Protein AF-A0AAW9EGA6-F1 (afdb_monomer)

pLDDT: mean 94.4, std 5.0, range [65.38, 98.62]

Mean predicted aligned error: 3.41 Å

InterPro domains:
  IPR001233 RNA-splicing ligase, RtcB [PF01139] (3-78)
  IPR001233 RNA-splicing ligase, RtcB [PTHR11118] (1-79)
  IPR036025 tRNA-splicing ligase RtcB-like superfamily [G3DSA:3.90.1860.10] (1-80)
  IPR036025 tRNA-splicing ligase RtcB-like superfamily [SSF103365] (1-79)

Organism: Klebsiella aerogenes (NCBI:txid548)

Foldseek 3Di:
DQVVVVVVVVVVVVVVVVVVCVVVVHDDDDPDDWDQAGWDWDADPNDTDIDGGDNHTDLPDQWDWDDDPVPDDIDIDGRDD

Solvent-accessible surface area (backbone atoms only — not comparable to full-atom values): 5240 Å² total; per-residue (Å²): 110,70,65,59,52,53,51,50,52,52,52,52,52,52,54,50,52,50,54,52,29,60,76,70,74,52,84,86,77,88,87,68,89,83,65,30,65,51,72,43,82,40,75,56,96,92,38,82,50,73,47,77,32,77,86,40,67,72,70,87,46,80,53,40,80,48,79,46,60,98,93,52,74,63,44,81,44,64,62,87,128

Sequence (81 aa):
AHDHALNYAKLNRHLIGHRMMEQIHTQGTVITDVNHNLVEPCELYNQQGWLHRKGATPAHHDIVVIPGSRGDHSYLVKPII

Radius of gyration: 15.27 Å; Cα contacts (8 Å, |Δi|>4): 82; chains: 1; bounding box: 32×29×43 Å

Structure (mmCIF, N/CA/C/O backbone):
data_AF-A0AAW9EGA6-F1
#
_entry.id   AF-A0AAW9EGA6-F1
#
loop_
_atom_site.group_PDB
_atom_site.id
_atom_site.type_symbol
_atom_site.label_atom_id
_atom_site.label_alt_id
_atom_site.label_comp_id
_atom_site.label_asym_id
_atom_site.label_entity_id
_atom_site.label_seq_id
_atom_site.pdbx_PDB_ins_code
_atom_site.Cartn_x
_atom_site.Cartn_y
_atom_site.Cartn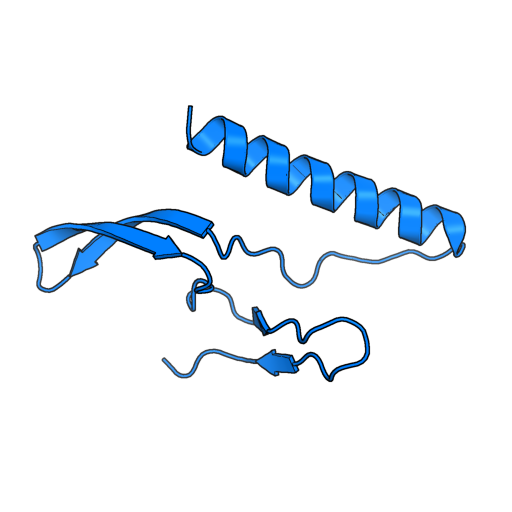_z
_atom_site.occupancy
_atom_site.B_iso_or_equiv
_atom_site.auth_seq_id
_atom_site.auth_comp_id
_atom_site.auth_asym_id
_atom_site.auth_atom_id
_atom_site.pdbx_PDB_model_num
ATOM 1 N N . ALA A 1 1 ? 17.352 -1.922 1.001 1.00 92.69 1 ALA A N 1
ATOM 2 C CA . ALA A 1 1 ? 16.845 -0.579 1.378 1.00 92.69 1 ALA A CA 1
ATOM 3 C C . ALA A 1 1 ? 15.380 -0.398 0.974 1.00 92.69 1 ALA A C 1
ATOM 5 O O . ALA A 1 1 ? 14.565 -0.168 1.857 1.00 92.69 1 ALA A O 1
ATOM 6 N N . HIS A 1 2 ? 15.036 -0.567 -0.311 1.00 96.94 2 HIS A N 1
ATOM 7 C CA . HIS A 1 2 ? 13.653 -0.519 -0.812 1.00 96.94 2 HIS A CA 1
ATOM 8 C C . HIS A 1 2 ? 12.685 -1.423 -0.025 1.00 96.94 2 HIS A C 1
ATOM 10 O O . HIS A 1 2 ? 11.719 -0.928 0.546 1.00 96.94 2 HIS A O 1
ATOM 16 N N . ASP A 1 3 ? 12.990 -2.716 0.108 1.00 96.81 3 ASP A N 1
ATOM 17 C CA . ASP A 1 3 ? 12.070 -3.663 0.762 1.00 96.81 3 ASP A CA 1
ATOM 18 C C . ASP A 1 3 ? 11.882 -3.376 2.254 1.00 96.81 3 ASP A C 1
ATOM 20 O O . ASP A 1 3 ? 10.790 -3.531 2.793 1.00 96.81 3 ASP A O 1
ATOM 24 N N . HIS A 1 4 ? 12.920 -2.868 2.925 1.00 98.25 4 HIS A N 1
ATOM 25 C CA . HIS A 1 4 ? 12.798 -2.395 4.304 1.00 98.25 4 HIS A CA 1
ATOM 26 C C . HIS A 1 4 ? 11.834 -1.206 4.408 1.00 98.25 4 HIS A C 1
ATOM 28 O O . HIS A 1 4 ? 11.038 -1.158 5.343 1.00 98.25 4 HIS A O 1
ATOM 34 N N . ALA A 1 5 ? 11.853 -0.281 3.443 1.00 98.31 5 ALA A N 1
ATOM 35 C CA . ALA A 1 5 ? 10.902 0.828 3.399 1.00 98.31 5 ALA A CA 1
ATOM 36 C C . ALA A 1 5 ? 9.467 0.341 3.129 1.00 98.31 5 ALA A C 1
ATOM 38 O O . ALA A 1 5 ? 8.531 0.829 3.764 1.00 98.31 5 ALA A O 1
ATOM 39 N N . LEU A 1 6 ? 9.284 -0.660 2.259 1.00 97.75 6 LEU A N 1
ATOM 40 C CA . LEU A 1 6 ? 7.975 -1.288 2.049 1.00 97.75 6 LEU A CA 1
ATOM 41 C C . LEU A 1 6 ? 7.461 -1.979 3.318 1.00 97.75 6 LEU A C 1
ATOM 43 O O . LEU A 1 6 ? 6.293 -1.816 3.670 1.00 97.75 6 LEU A O 1
ATOM 47 N N . ASN A 1 7 ? 8.321 -2.716 4.024 1.00 98.00 7 ASN A N 1
ATOM 48 C CA . ASN A 1 7 ? 7.965 -3.380 5.280 1.00 98.00 7 ASN A CA 1
ATOM 49 C C . ASN A 1 7 ? 7.606 -2.36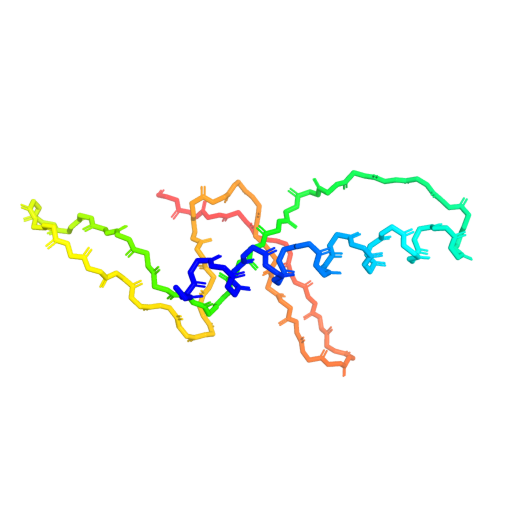6 6.367 1.00 98.00 7 ASN A C 1
ATOM 51 O O . ASN A 1 7 ? 6.594 -2.526 7.048 1.00 98.00 7 ASN A O 1
ATOM 55 N N . TYR A 1 8 ? 8.381 -1.287 6.482 1.00 98.44 8 TYR A N 1
ATOM 56 C CA . TYR A 1 8 ? 8.060 -0.181 7.376 1.00 98.44 8 TYR A CA 1
ATOM 57 C C . TYR A 1 8 ? 6.692 0.433 7.044 1.00 98.44 8 TYR A C 1
ATOM 59 O O . TYR A 1 8 ? 5.871 0.616 7.940 1.00 98.44 8 TYR A O 1
ATOM 67 N N . ALA A 1 9 ? 6.407 0.696 5.765 1.00 98.25 9 ALA A N 1
ATOM 68 C CA . ALA A 1 9 ? 5.131 1.267 5.339 1.00 98.25 9 ALA A CA 1
ATOM 69 C C . ALA A 1 9 ? 3.935 0.360 5.685 1.00 98.25 9 ALA A C 1
ATOM 71 O O . ALA A 1 9 ? 2.923 0.860 6.181 1.00 98.25 9 ALA A O 1
ATOM 72 N N . LYS A 1 10 ? 4.064 -0.959 5.482 1.00 97.38 10 LYS A N 1
ATOM 73 C CA . LYS A 1 10 ? 3.041 -1.951 5.863 1.00 97.38 10 LYS A CA 1
ATOM 74 C C . LYS A 1 10 ? 2.806 -1.968 7.375 1.00 97.38 10 LYS A C 1
ATOM 76 O O . LYS A 1 10 ? 1.668 -1.841 7.821 1.00 97.38 10 LYS A O 1
ATOM 81 N N . LEU A 1 11 ? 3.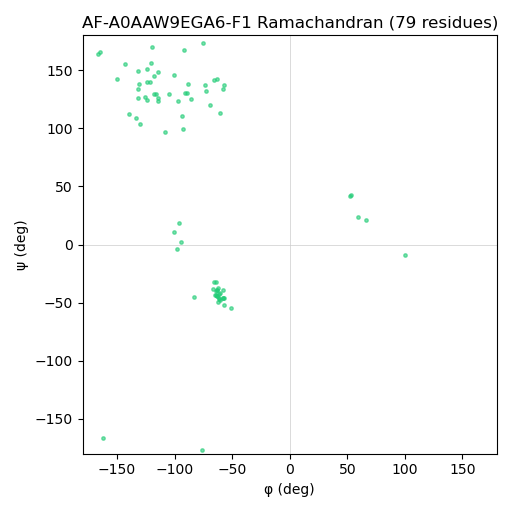877 -2.048 8.170 1.00 98.19 11 LEU A N 1
ATOM 82 C CA . LEU A 1 11 ? 3.789 -2.028 9.636 1.00 98.19 11 LEU A CA 1
ATOM 83 C C . LEU A 1 11 ? 3.159 -0.730 10.153 1.00 98.19 11 LEU A C 1
ATOM 85 O O . LEU A 1 11 ? 2.307 -0.766 11.039 1.00 98.19 11 LEU A O 1
ATOM 89 N N . ASN A 1 12 ? 3.527 0.410 9.567 1.00 98.62 12 ASN A N 1
ATOM 90 C CA . ASN A 1 12 ? 2.952 1.701 9.920 1.00 98.62 12 ASN A CA 1
ATOM 91 C C . ASN A 1 12 ? 1.436 1.737 9.660 1.00 98.62 12 ASN A C 1
ATOM 93 O O . ASN A 1 12 ? 0.674 2.129 10.542 1.00 98.62 12 ASN A O 1
ATOM 97 N N . ARG A 1 13 ? 0.975 1.274 8.487 1.00 98.00 13 ARG A N 1
ATOM 98 C CA . ARG A 1 13 ? -0.465 1.194 8.182 1.00 98.00 13 ARG A CA 1
ATOM 99 C C . ARG A 1 13 ? -1.201 0.231 9.111 1.00 98.00 13 ARG A C 1
ATOM 101 O O . ARG A 1 13 ? -2.295 0.561 9.564 1.00 98.00 13 ARG A O 1
ATOM 108 N N . HIS A 1 14 ? -0.593 -0.907 9.446 1.00 97.31 14 HIS A N 1
ATOM 109 C CA . HIS A 1 14 ? -1.173 -1.864 10.388 1.00 97.31 14 HIS A CA 1
ATOM 110 C C . HIS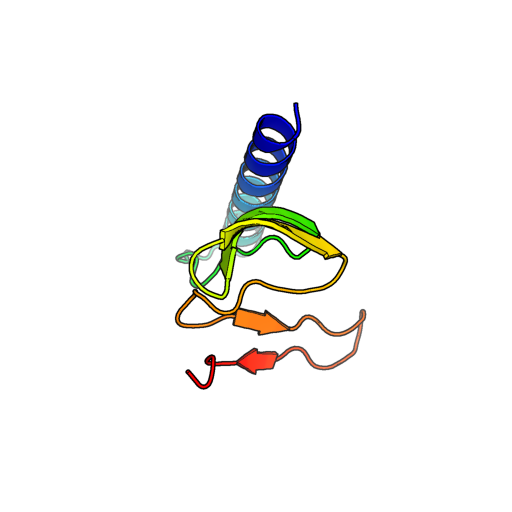 A 1 14 ? -1.371 -1.247 11.781 1.00 97.31 14 HIS A C 1
ATOM 112 O O . HIS A 1 14 ? -2.457 -1.340 12.350 1.00 97.31 14 HIS A O 1
ATOM 118 N N . LEU A 1 15 ? -0.359 -0.544 12.302 1.00 98.19 15 LEU A N 1
ATOM 119 C CA . LEU A 1 15 ? -0.446 0.138 13.595 1.00 98.19 15 LEU A CA 1
ATOM 120 C C . LEU A 1 15 ? -1.490 1.265 13.592 1.00 98.19 15 LEU A C 1
ATOM 122 O O . LEU A 1 15 ? -2.221 1.423 14.569 1.00 98.19 15 LEU A O 1
ATOM 126 N N . ILE A 1 16 ? -1.581 2.040 12.504 1.00 98.19 16 ILE A N 1
ATOM 127 C CA . ILE A 1 16 ? -2.622 3.066 12.343 1.00 98.19 16 ILE A CA 1
ATOM 128 C C . ILE A 1 16 ? -4.011 2.421 12.387 1.00 98.19 16 ILE A C 1
ATOM 130 O O . ILE A 1 16 ? -4.863 2.885 13.141 1.00 98.19 16 ILE A O 1
ATOM 134 N N . GLY A 1 17 ? -4.223 1.337 11.633 1.00 97.12 17 GLY A N 1
ATOM 135 C CA . GLY A 1 17 ? -5.489 0.603 11.625 1.00 97.12 17 GLY A CA 1
ATOM 136 C C . GLY A 1 17 ? -5.871 0.087 13.013 1.00 97.12 17 GLY A C 1
ATOM 137 O O . GLY A 1 17 ? -6.994 0.311 13.456 1.00 97.12 17 GLY A O 1
ATOM 138 N N . HIS A 1 18 ? -4.924 -0.521 13.733 1.00 97.19 18 HIS A N 1
ATOM 139 C CA . HIS A 1 18 ? -5.135 -0.981 15.108 1.00 97.19 18 HIS A CA 1
ATOM 140 C C . HIS A 1 18 ? -5.582 0.155 16.032 1.00 97.19 18 HIS A C 1
ATOM 142 O O . HIS A 1 18 ? -6.628 0.059 16.668 1.00 97.19 18 HIS A O 1
ATOM 148 N N . ARG A 1 19 ? -4.840 1.269 16.045 1.00 98.25 19 ARG A N 1
ATOM 149 C CA . ARG A 1 19 ? -5.157 2.432 16.890 1.00 98.25 19 ARG A CA 1
ATOM 150 C C . ARG A 1 19 ? -6.504 3.062 16.543 1.00 98.25 19 ARG A C 1
ATOM 152 O O . ARG A 1 19 ? -7.221 3.499 17.437 1.00 98.25 19 ARG A O 1
ATOM 159 N N . MET A 1 20 ? -6.860 3.113 15.258 1.00 98.06 20 MET A N 1
ATOM 160 C CA . MET A 1 20 ? -8.178 3.589 14.828 1.00 98.06 20 MET A CA 1
ATOM 161 C C . MET A 1 20 ? -9.294 2.688 15.360 1.00 98.06 20 MET A C 1
ATOM 163 O O . MET A 1 20 ? -10.288 3.205 15.861 1.00 98.06 20 MET A O 1
ATOM 167 N N . MET A 1 21 ? -9.122 1.364 15.289 1.00 98.06 21 MET A N 1
ATOM 168 C CA . MET A 1 21 ? -10.105 0.407 15.801 1.00 98.06 21 MET A CA 1
ATOM 169 C C . MET A 1 21 ? -10.257 0.489 17.324 1.00 98.06 21 MET A C 1
ATOM 171 O O . MET A 1 21 ? -11.386 0.527 17.812 1.00 98.06 21 MET A O 1
ATOM 175 N N . GLU A 1 22 ? -9.145 0.599 18.061 1.00 98.19 22 GLU A N 1
ATOM 176 C CA . GLU A 1 22 ? -9.154 0.826 19.513 1.00 98.19 22 GLU A CA 1
ATOM 177 C C . GLU A 1 22 ? -9.934 2.095 19.880 1.00 98.19 22 GLU A C 1
ATOM 179 O O . GLU A 1 22 ? -10.785 2.063 20.770 1.00 98.19 22 GLU A O 1
ATOM 184 N N . GLN A 1 23 ? -9.686 3.194 19.158 1.00 98.50 23 GLN A N 1
ATOM 185 C CA . GLN A 1 23 ? -10.308 4.494 19.412 1.00 98.50 23 GLN A CA 1
ATOM 186 C C . GLN A 1 23 ? -11.828 4.495 19.203 1.00 98.50 23 GLN A C 1
ATOM 188 O O . GLN A 1 23 ? -12.532 5.242 19.879 1.00 98.50 23 GLN A O 1
ATOM 193 N N . ILE A 1 24 ? -12.334 3.695 18.262 1.00 98.00 24 ILE A N 1
ATOM 194 C CA . ILE A 1 24 ? -13.776 3.583 17.979 1.00 98.00 24 ILE A CA 1
ATOM 195 C C . ILE A 1 24 ? -14.409 2.337 18.614 1.00 98.00 24 ILE A C 1
ATOM 197 O O . ILE A 1 24 ? -15.552 2.011 18.304 1.00 98.00 24 ILE A O 1
ATOM 201 N N . HIS A 1 25 ? -13.672 1.649 19.492 1.00 98.19 25 HIS A N 1
ATOM 202 C CA . HIS A 1 25 ? -14.109 0.453 20.216 1.00 98.19 25 HIS A CA 1
ATOM 203 C C . HIS A 1 25 ? -14.666 -0.650 19.309 1.00 98.19 25 HIS A C 1
ATOM 205 O O . HIS A 1 25 ? -15.670 -1.289 19.627 1.00 98.19 25 HIS A O 1
ATOM 211 N N . THR A 1 26 ? -14.008 -0.877 18.174 1.00 98.00 26 THR A N 1
ATOM 212 C CA . THR A 1 26 ? -14.399 -1.920 17.223 1.00 98.00 26 THR A CA 1
ATOM 213 C C . THR A 1 26 ? -13.296 -2.950 17.029 1.00 98.00 26 THR A C 1
ATOM 215 O O . THR A 1 26 ? -12.151 -2.769 17.444 1.00 98.00 26 THR A O 1
ATOM 218 N N . GLN A 1 27 ? -13.652 -4.034 16.353 1.00 95.88 27 GLN A N 1
ATOM 219 C CA . GLN A 1 27 ? -12.719 -5.011 15.817 1.00 95.88 27 GLN A CA 1
ATOM 220 C C . GLN A 1 27 ? -12.895 -5.093 14.304 1.00 95.88 27 GLN A C 1
ATOM 222 O O . GLN A 1 27 ? -13.954 -4.776 13.760 1.00 95.88 27 GLN A O 1
ATOM 227 N N . GLY A 1 28 ? -11.851 -5.531 13.615 1.00 94.00 28 GLY A N 1
ATOM 228 C CA . GLY A 1 28 ? -11.871 -5.652 12.170 1.00 94.00 28 GLY A CA 1
ATOM 229 C C . GLY A 1 28 ? -10.697 -6.461 11.655 1.00 94.00 28 GLY A C 1
ATOM 230 O O . GLY A 1 28 ? -9.709 -6.700 12.350 1.00 94.00 28 GLY A O 1
ATOM 231 N N . THR A 1 29 ? -10.825 -6.882 10.407 1.00 93.00 29 THR A N 1
ATOM 232 C CA . THR A 1 29 ? -9.797 -7.614 9.674 1.00 93.00 29 THR A CA 1
ATOM 233 C C . THR A 1 29 ? -9.375 -6.799 8.462 1.00 93.00 29 THR A C 1
ATOM 235 O O . THR A 1 29 ? -10.194 -6.123 7.838 1.00 93.00 29 THR A O 1
ATOM 238 N N . VAL A 1 30 ? -8.096 -6.868 8.102 1.00 92.69 30 VAL A N 1
ATOM 239 C CA . VAL A 1 30 ? -7.588 -6.203 6.898 1.00 92.69 30 VAL A CA 1
ATOM 240 C C . VAL A 1 30 ? -8.151 -6.909 5.663 1.00 92.69 30 VAL A C 1
ATOM 242 O O . VAL A 1 30 ? -7.903 -8.094 5.474 1.00 92.69 30 VAL A O 1
ATOM 245 N N . ILE A 1 31 ? -8.896 -6.180 4.825 1.00 91.06 31 ILE A N 1
ATOM 246 C CA . ILE A 1 31 ? -9.430 -6.702 3.553 1.00 91.06 31 ILE A CA 1
ATOM 247 C C . ILE A 1 31 ? -8.372 -6.621 2.445 1.00 91.06 31 ILE A C 1
ATOM 249 O O . ILE A 1 31 ? -8.179 -7.570 1.695 1.00 91.06 31 ILE A O 1
ATOM 253 N N . THR A 1 32 ? -7.676 -5.487 2.337 1.00 91.75 32 THR A N 1
ATOM 254 C CA . THR A 1 32 ? -6.610 -5.269 1.353 1.00 91.75 32 THR A CA 1
ATOM 255 C C . THR A 1 32 ? -5.572 -4.294 1.900 1.00 91.75 32 THR A C 1
ATOM 257 O O . THR A 1 32 ? -5.922 -3.315 2.561 1.00 91.75 32 THR A O 1
ATOM 260 N N . ASP A 1 33 ? -4.298 -4.539 1.597 1.00 93.31 33 ASP A N 1
ATOM 261 C CA . ASP A 1 33 ? -3.184 -3.627 1.858 1.00 93.31 33 ASP A CA 1
ATOM 262 C C . ASP A 1 33 ? -2.215 -3.650 0.669 1.00 93.31 33 ASP A C 1
ATOM 264 O O . ASP A 1 33 ? -1.554 -4.651 0.400 1.00 93.31 33 ASP A O 1
ATOM 268 N N . VAL A 1 34 ? -2.135 -2.536 -0.054 1.00 92.38 34 VAL A N 1
ATOM 269 C CA . VAL A 1 34 ? -1.421 -2.437 -1.329 1.00 92.38 34 VAL A CA 1
ATOM 270 C C . VAL A 1 34 ? -0.503 -1.221 -1.341 1.00 92.38 34 VAL A C 1
ATOM 272 O O . VAL A 1 34 ? -0.863 -0.132 -0.896 1.00 92.38 34 VAL A O 1
ATOM 275 N N . ASN A 1 35 ? 0.702 -1.396 -1.880 1.00 94.50 35 ASN A N 1
ATOM 276 C CA . ASN A 1 35 ? 1.606 -0.286 -2.160 1.00 94.50 35 ASN A CA 1
ATOM 277 C C . ASN A 1 35 ? 1.346 0.209 -3.586 1.00 94.50 35 ASN A C 1
ATOM 279 O O . ASN A 1 35 ? 1.353 -0.587 -4.514 1.00 94.50 35 ASN A O 1
ATOM 283 N N . HIS A 1 36 ? 1.163 1.515 -3.772 1.00 94.56 36 HIS A N 1
ATOM 284 C CA . HIS A 1 36 ? 1.049 2.142 -5.102 1.00 94.56 36 HIS A CA 1
ATOM 285 C C . HIS A 1 36 ? 2.363 2.768 -5.616 1.00 94.56 36 HIS A C 1
ATOM 287 O O . HIS A 1 36 ? 2.427 3.280 -6.732 1.00 94.56 36 HIS A O 1
ATOM 293 N N . ASN A 1 37 ? 3.406 2.743 -4.780 1.00 96.50 37 ASN A N 1
ATOM 294 C CA . ASN A 1 37 ? 4.762 3.195 -5.076 1.00 96.50 37 ASN A CA 1
ATOM 295 C C . ASN A 1 37 ? 5.722 2.076 -4.667 1.00 96.50 37 ASN A C 1
ATOM 297 O O . ASN A 1 37 ? 5.934 1.864 -3.473 1.00 96.50 37 ASN A O 1
ATOM 301 N N . LEU A 1 38 ? 6.240 1.334 -5.640 1.00 96.44 38 LEU A N 1
ATOM 302 C CA . LEU A 1 38 ? 7.171 0.223 -5.436 1.00 96.44 38 LEU A CA 1
ATOM 303 C C . LEU A 1 38 ? 7.853 -0.154 -6.750 1.00 96.44 38 LEU A C 1
ATOM 305 O O . LEU A 1 38 ? 7.403 0.221 -7.835 1.00 96.44 38 LEU A O 1
ATOM 309 N N . VAL A 1 39 ? 8.913 -0.941 -6.629 1.00 96.62 39 VAL A N 1
ATOM 310 C CA . VAL A 1 39 ? 9.503 -1.699 -7.728 1.00 96.62 39 VAL A CA 1
ATOM 311 C C . VAL A 1 39 ? 9.403 -3.181 -7.379 1.00 96.62 39 VAL A C 1
ATOM 313 O O . VAL A 1 39 ? 9.761 -3.572 -6.270 1.00 96.62 39 VAL A O 1
ATOM 316 N N . GLU A 1 40 ? 8.891 -3.999 -8.293 1.00 95.00 40 GLU A N 1
ATOM 317 C CA . GLU A 1 40 ? 8.733 -5.446 -8.094 1.00 95.00 40 GLU A CA 1
ATOM 318 C C . GLU A 1 40 ? 9.282 -6.229 -9.295 1.00 95.00 40 GLU A C 1
ATOM 320 O O . GLU A 1 40 ? 9.265 -5.704 -10.412 1.00 95.00 40 GLU A O 1
ATOM 325 N N . PRO A 1 41 ? 9.807 -7.452 -9.102 1.00 95.50 41 PRO A N 1
ATOM 326 C CA . PRO A 1 41 ? 10.210 -8.293 -10.221 1.00 95.50 41 PRO A CA 1
ATOM 327 C C . PRO A 1 41 ? 8.989 -8.651 -11.076 1.00 95.50 41 PRO A C 1
ATOM 329 O O . PRO A 1 41 ? 7.901 -8.894 -10.552 1.00 95.50 41 PRO A O 1
ATOM 332 N N . CYS A 1 42 ? 9.165 -8.697 -12.393 1.00 94.62 42 CYS A N 1
ATOM 333 C CA . CYS A 1 42 ? 8.114 -9.101 -13.321 1.00 94.62 42 CYS A CA 1
ATOM 334 C C . CYS A 1 42 ? 8.680 -9.905 -14.489 1.00 94.62 42 CYS A C 1
ATOM 336 O O . CYS A 1 42 ? 9.827 -9.710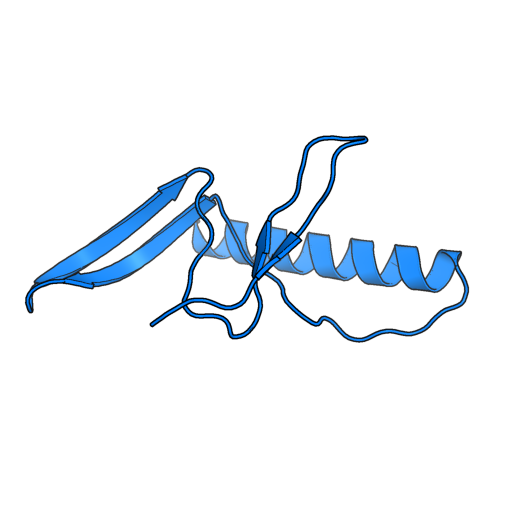 -14.892 1.00 94.62 42 CYS A O 1
ATOM 338 N N . GLU A 1 43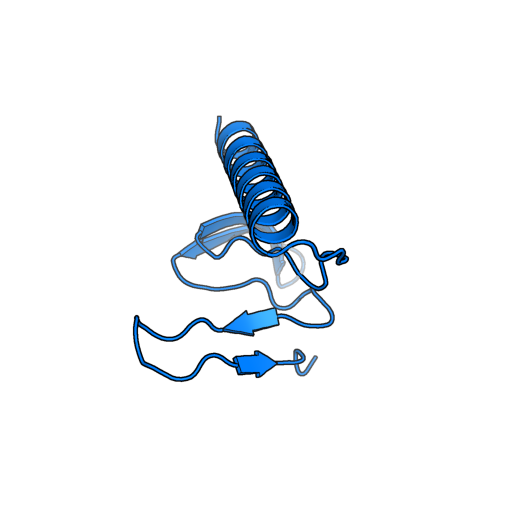 ? 7.830 -10.730 -15.091 1.00 95.31 43 GLU A N 1
ATOM 339 C CA . GLU A 1 43 ? 8.102 -11.379 -16.366 1.00 95.31 43 GLU A CA 1
ATOM 340 C C . GLU A 1 43 ? 7.122 -10.859 -17.414 1.00 95.31 43 GLU A C 1
ATOM 342 O O . GLU A 1 43 ? 5.905 -10.917 -17.229 1.00 95.31 43 GLU A O 1
ATOM 347 N N . LEU A 1 44 ? 7.654 -10.323 -18.509 1.00 90.19 44 LEU A N 1
ATOM 348 C CA . LEU A 1 44 ? 6.873 -9.832 -19.640 1.00 90.19 44 LEU A CA 1
ATOM 349 C C . LEU A 1 44 ? 7.481 -10.401 -20.916 1.00 90.19 44 LEU A C 1
ATOM 351 O O . LEU A 1 44 ? 8.677 -10.255 -21.142 1.00 90.19 44 LEU A O 1
ATOM 355 N N . TYR A 1 45 ? 6.668 -11.061 -21.742 1.00 93.25 45 TYR A N 1
ATOM 356 C CA . TYR A 1 45 ? 7.117 -11.670 -23.002 1.00 93.25 45 TYR A CA 1
ATOM 357 C C . TYR A 1 45 ? 8.328 -12.612 -22.834 1.00 93.25 45 TYR A C 1
ATOM 359 O O . TYR A 1 45 ? 9.266 -12.575 -23.628 1.00 93.25 45 TYR A O 1
ATOM 367 N N . ASN A 1 46 ? 8.317 -13.445 -21.785 1.00 95.06 46 ASN A N 1
ATOM 368 C CA . ASN A 1 46 ? 9.419 -14.333 -21.383 1.00 95.06 46 ASN A CA 1
ATOM 369 C C . ASN A 1 46 ? 10.742 -13.605 -21.066 1.00 95.06 46 ASN A C 1
ATOM 371 O O . ASN A 1 46 ? 11.822 -14.193 -21.148 1.00 95.06 46 ASN A O 1
ATOM 375 N N . GLN A 1 47 ? 10.680 -12.319 -20.714 1.00 97.06 47 GLN A N 1
ATOM 376 C CA . GLN A 1 47 ? 11.828 -11.532 -20.276 1.00 97.06 47 GLN A CA 1
ATOM 377 C C . GLN A 1 47 ? 11.657 -11.131 -18.814 1.00 97.06 47 GLN A C 1
ATOM 379 O O . GLN A 1 47 ? 10.653 -10.528 -18.430 1.00 97.06 47 GLN A O 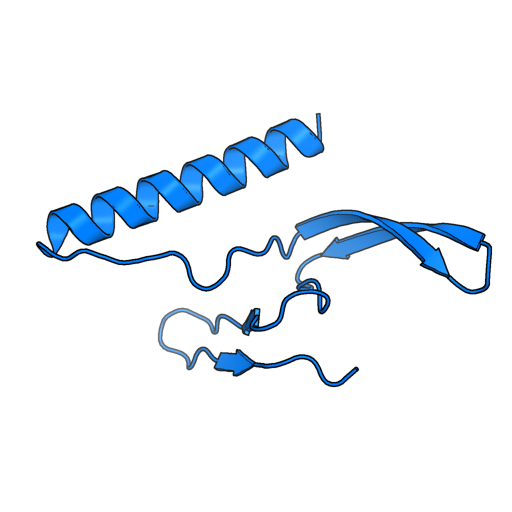1
ATOM 384 N N . GLN A 1 48 ? 12.664 -11.454 -18.004 1.00 97.88 48 GLN A N 1
ATOM 385 C CA . GLN A 1 48 ? 12.738 -11.026 -16.611 1.00 97.88 48 GLN A CA 1
ATOM 386 C C . GLN A 1 48 ? 13.090 -9.540 -16.542 1.00 97.88 48 GLN A C 1
ATOM 388 O O . GLN A 1 48 ? 13.974 -9.061 -17.257 1.00 97.88 48 GLN A O 1
ATOM 393 N N . GLY A 1 49 ? 12.422 -8.814 -15.656 1.00 96.56 49 GLY A N 1
ATOM 394 C CA . GLY A 1 49 ? 12.626 -7.386 -15.490 1.00 96.56 49 GLY A CA 1
ATOM 395 C C . GLY A 1 49 ? 12.095 -6.860 -14.165 1.00 96.56 49 GLY A C 1
ATOM 396 O O . GLY A 1 49 ? 11.777 -7.610 -13.243 1.00 96.56 49 GLY A O 1
ATOM 397 N N . TRP A 1 50 ? 12.013 -5.535 -14.094 1.00 9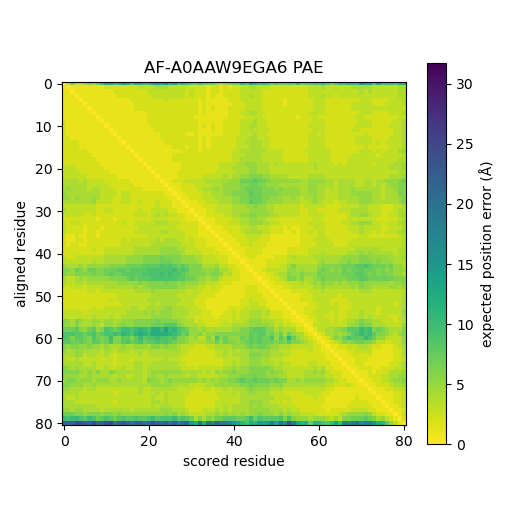6.31 50 TRP A N 1
ATOM 398 C CA . TRP A 1 50 ? 11.523 -4.805 -12.935 1.00 96.31 50 TRP A CA 1
ATOM 399 C C . TRP A 1 50 ? 10.365 -3.908 -13.346 1.00 96.31 50 TRP A C 1
ATOM 401 O O . TRP A 1 50 ? 10.502 -3.056 -14.226 1.00 96.31 50 TRP A O 1
ATOM 411 N N . LEU A 1 51 ? 9.233 -4.070 -12.674 1.00 95.06 51 LEU A N 1
ATOM 412 C CA . LEU A 1 51 ? 8.062 -3.236 -12.856 1.00 95.06 51 LEU A CA 1
ATOM 413 C C . LEU A 1 51 ? 8.083 -2.108 -11.832 1.00 95.06 51 LEU A C 1
ATOM 415 O O . LEU A 1 51 ? 7.899 -2.317 -10.634 1.00 95.06 51 LEU A O 1
ATOM 419 N N . HIS A 1 52 ? 8.292 -0.891 -12.320 1.00 96.62 52 HIS A N 1
ATOM 420 C CA . HIS A 1 52 ? 8.177 0.314 -11.515 1.00 96.62 52 HIS A CA 1
ATOM 421 C C . HIS A 1 52 ? 6.723 0.773 -11.490 1.00 96.62 52 HIS A C 1
ATOM 423 O O . HIS A 1 52 ? 6.134 1.049 -12.536 1.00 96.62 52 HIS A O 1
ATOM 429 N N . ARG A 1 53 ? 6.160 0.937 -10.295 1.00 95.75 53 ARG A N 1
ATOM 430 C CA . ARG A 1 53 ? 4.861 1.580 -10.113 1.00 95.75 53 ARG A CA 1
ATOM 431 C C . ARG A 1 53 ? 5.031 2.855 -9.311 1.00 95.75 53 ARG A C 1
ATOM 433 O O . ARG A 1 53 ? 5.646 2.851 -8.245 1.00 95.75 53 ARG A O 1
ATOM 440 N N . LYS A 1 54 ? 4.468 3.942 -9.832 1.00 96.56 54 LYS A N 1
ATOM 441 C CA . LYS A 1 54 ? 4.413 5.242 -9.168 1.00 96.56 54 LYS A CA 1
ATOM 442 C C . LYS A 1 54 ? 2.997 5.788 -9.287 1.00 96.56 54 LYS A C 1
ATOM 444 O O . LYS A 1 54 ? 2.570 6.138 -10.381 1.00 96.56 54 LYS A O 1
ATOM 449 N N . GLY A 1 55 ? 2.267 5.810 -8.178 1.00 94.00 55 GLY A N 1
ATOM 450 C CA . GLY A 1 55 ? 0.835 6.110 -8.161 1.00 94.00 55 GLY A CA 1
ATOM 451 C C . GLY A 1 55 ? -0.025 5.053 -8.864 1.00 94.00 55 GLY A C 1
ATOM 452 O O . GLY A 1 55 ? -1.139 5.364 -9.267 1.00 94.00 55 GLY A O 1
ATOM 453 N N . ALA A 1 56 ? 0.477 3.823 -9.023 1.00 93.31 56 ALA A N 1
ATOM 454 C CA . ALA A 1 56 ? -0.241 2.735 -9.680 1.00 93.31 56 ALA A CA 1
ATOM 455 C C . ALA A 1 56 ? -0.304 1.509 -8.766 1.00 93.31 56 ALA A C 1
ATOM 457 O O . ALA A 1 56 ? 0.716 1.033 -8.268 1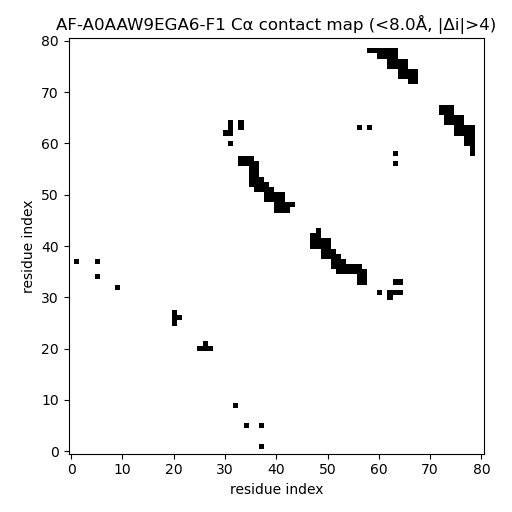.00 93.31 56 ALA A O 1
ATOM 458 N N . THR A 1 57 ? -1.508 0.992 -8.549 1.00 90.25 57 THR A N 1
ATOM 459 C CA . THR A 1 57 ? -1.739 -0.118 -7.624 1.00 90.25 57 THR A CA 1
ATOM 460 C C . THR A 1 57 ? -1.590 -1.473 -8.332 1.00 90.25 57 THR A C 1
ATOM 462 O O . THR A 1 57 ? -2.070 -1.615 -9.458 1.00 90.25 57 THR A O 1
ATOM 465 N N . PRO A 1 58 ? -0.939 -2.480 -7.716 1.00 88.44 58 PRO A N 1
ATOM 466 C CA . PRO A 1 58 ? -0.891 -3.834 -8.256 1.00 88.44 58 PRO A CA 1
ATOM 467 C C . PRO A 1 58 ? -2.290 -4.425 -8.443 1.00 88.44 58 PRO A C 1
ATOM 469 O O . PRO A 1 58 ? -3.114 -4.378 -7.534 1.00 88.44 58 PRO A O 1
ATOM 472 N N . ALA A 1 59 ? -2.530 -5.036 -9.602 1.00 84.44 59 ALA A N 1
ATOM 473 C CA . ALA A 1 59 ? -3.805 -5.660 -9.966 1.00 84.44 59 ALA A CA 1
ATOM 474 C C . ALA A 1 59 ? -3.829 -7.179 -9.697 1.00 84.44 59 ALA A C 1
ATOM 476 O O . ALA A 1 59 ? -4.648 -7.898 -10.253 1.00 84.44 59 ALA A O 1
ATOM 477 N N . HIS A 1 60 ? -2.911 -7.675 -8.861 1.00 80.69 60 HIS A N 1
ATOM 478 C CA . HIS A 1 60 ? -2.785 -9.098 -8.518 1.00 80.69 60 HIS A CA 1
ATOM 479 C C . HIS A 1 60 ? -3.532 -9.481 -7.223 1.00 80.69 60 HIS A C 1
ATOM 481 O O . HIS A 1 60 ? -3.443 -10.623 -6.790 1.00 80.69 60 HIS A O 1
ATOM 487 N N . HIS A 1 61 ? -4.226 -8.532 -6.581 1.00 80.12 61 HIS A N 1
ATOM 488 C CA . HIS A 1 61 ? -5.039 -8.770 -5.380 1.00 80.12 61 HIS A CA 1
ATOM 489 C C . HIS A 1 61 ? -6.521 -8.879 -5.757 1.00 80.12 61 HIS A C 1
ATOM 491 O O . HIS A 1 61 ? -6.975 -8.160 -6.645 1.00 80.12 61 HIS A O 1
ATOM 497 N N . ASP A 1 62 ? -7.284 -9.718 -5.049 1.00 85.25 62 ASP A N 1
ATOM 498 C CA . ASP A 1 62 ? -8.714 -9.944 -5.328 1.00 85.25 62 ASP A CA 1
ATOM 499 C C . ASP A 1 62 ? -9.560 -8.667 -5.260 1.00 85.25 62 ASP A C 1
ATOM 501 O O . ASP A 1 62 ? -10.480 -8.477 -6.057 1.00 85.25 62 ASP A O 1
ATOM 505 N N . ILE A 1 63 ? -9.255 -7.794 -4.299 1.00 91.38 63 ILE A N 1
ATOM 506 C CA . ILE A 1 63 ? -9.903 -6.497 -4.118 1.00 91.38 63 ILE A CA 1
ATOM 507 C C . ILE A 1 63 ? -8.812 -5.454 -3.937 1.00 91.38 63 ILE A C 1
ATOM 509 O O . ILE A 1 63 ? -7.886 -5.641 -3.150 1.00 91.38 63 ILE A O 1
ATOM 513 N N . VAL A 1 64 ? -8.947 -4.336 -4.641 1.00 92.12 64 VAL A N 1
ATOM 514 C CA . VAL A 1 64 ? -8.018 -3.212 -4.570 1.00 92.12 64 VAL A CA 1
ATOM 515 C C . VAL A 1 64 ? -8.783 -1.945 -4.212 1.00 92.12 64 VAL A C 1
ATOM 517 O O . VAL A 1 64 ? -9.882 -1.704 -4.711 1.00 92.12 64 VAL A O 1
ATOM 520 N N . VAL A 1 65 ? -8.192 -1.118 -3.349 1.00 92.94 65 VAL A N 1
ATOM 521 C CA . VAL A 1 65 ? -8.715 0.212 -3.031 1.00 92.94 65 VAL A CA 1
ATOM 522 C C . VAL A 1 65 ? -8.145 1.253 -3.994 1.00 92.94 65 VAL A C 1
ATOM 524 O O . VAL A 1 65 ? -6.931 1.334 -4.191 1.00 92.94 65 VAL A O 1
ATOM 527 N N . ILE A 1 66 ? -9.024 2.071 -4.571 1.00 93.25 66 ILE A N 1
ATOM 528 C CA . ILE A 1 66 ? -8.676 3.285 -5.314 1.00 93.25 66 ILE A CA 1
ATOM 529 C C . ILE A 1 66 ? -9.102 4.479 -4.452 1.00 93.25 66 ILE A C 1
ATOM 531 O O . ILE A 1 66 ? -10.293 4.813 -4.424 1.00 93.25 66 ILE A O 1
ATOM 535 N N . PRO A 1 67 ? -8.171 5.079 -3.687 1.00 94.06 67 PRO A N 1
ATOM 536 C CA . PRO A 1 67 ? -8.495 6.216 -2.839 1.00 94.06 67 PRO A CA 1
ATOM 537 C C . PRO A 1 67 ? -8.721 7.472 -3.689 1.00 94.06 67 PRO A C 1
ATOM 539 O O . PRO A 1 67 ? -7.902 7.797 -4.551 1.00 94.06 67 PRO A O 1
ATOM 542 N N . GLY A 1 68 ? -9.816 8.184 -3.422 1.00 94.25 68 GLY A N 1
ATOM 543 C CA . GLY A 1 68 ? -10.012 9.559 -3.891 1.00 94.25 68 GLY A CA 1
ATOM 544 C C . GLY A 1 68 ? -9.197 10.564 -3.070 1.00 94.25 68 GLY A C 1
ATOM 545 O O . GLY A 1 68 ? -8.457 10.192 -2.153 1.00 94.25 68 GLY A O 1
ATOM 546 N N . SER A 1 69 ? -9.345 11.859 -3.360 1.00 95.19 69 SER A N 1
ATOM 547 C CA . SER A 1 69 ? -8.803 12.904 -2.483 1.00 95.19 69 SER A CA 1
ATOM 548 C C . SER A 1 69 ? -9.662 13.062 -1.224 1.00 95.19 69 SER A C 1
ATOM 550 O O . SER A 1 69 ? -10.730 12.467 -1.077 1.00 95.19 69 SER A O 1
ATOM 552 N N . ARG A 1 70 ? -9.210 13.890 -0.276 1.00 96.00 70 ARG A N 1
ATOM 553 C CA . ARG A 1 70 ? -9.980 14.184 0.938 1.00 96.00 70 ARG A CA 1
ATOM 554 C C . ARG A 1 70 ? -11.326 14.829 0.579 1.00 96.00 70 ARG A C 1
ATOM 556 O O . ARG A 1 70 ? -11.348 15.980 0.160 1.00 96.00 70 ARG A O 1
ATOM 563 N N . GLY A 1 71 ? -12.415 14.110 0.844 1.00 96.25 71 GLY A N 1
ATOM 564 C CA . GLY A 1 71 ? -13.785 14.539 0.541 1.00 96.25 71 GLY A CA 1
ATOM 565 C C . GLY A 1 71 ? -14.367 13.929 -0.737 1.00 96.25 71 GLY A C 1
ATOM 566 O O . GLY A 1 71 ? -15.571 14.039 -0.940 1.00 96.25 71 GLY A O 1
ATOM 567 N N . ASP A 1 72 ? -13.552 13.241 -1.543 1.00 97.69 72 ASP A N 1
ATOM 568 C CA . ASP A 1 72 ? -14.001 12.556 -2.757 1.00 97.69 72 ASP A CA 1
ATOM 569 C C . ASP A 1 72 ? -14.384 11.092 -2.488 1.00 97.69 72 ASP A C 1
ATOM 571 O O . ASP A 1 72 ? -14.059 10.498 -1.454 1.00 97.69 72 ASP A O 1
ATOM 575 N N . HIS A 1 73 ? -15.042 10.474 -3.471 1.00 97.75 73 HIS A N 1
ATOM 576 C CA . HIS A 1 73 ? -15.346 9.046 -3.457 1.00 97.75 73 HIS A CA 1
ATOM 577 C C . HIS A 1 73 ? -14.079 8.184 -3.528 1.00 97.75 73 HIS A C 1
ATOM 579 O O . HIS A 1 73 ? -13.146 8.471 -4.275 1.00 97.75 73 HIS A O 1
ATOM 585 N N . SER A 1 74 ? -14.091 7.079 -2.783 1.00 96.31 74 SER A N 1
ATOM 586 C CA . SER A 1 74 ? -13.120 5.990 -2.902 1.00 96.31 74 SER A CA 1
ATOM 587 C C . SER A 1 74 ? -13.828 4.730 -3.381 1.00 96.31 74 SER A C 1
ATOM 589 O O . SER A 1 74 ? -14.995 4.513 -3.052 1.00 96.31 74 SER A O 1
ATOM 591 N N . TYR A 1 75 ? -13.121 3.896 -4.137 1.00 94.62 75 TYR A N 1
ATOM 592 C CA . TYR A 1 75 ? -13.699 2.715 -4.773 1.00 94.62 75 TYR A CA 1
ATOM 593 C C . TYR A 1 75 ? -12.986 1.448 -4.317 1.00 94.62 75 TYR A C 1
ATOM 595 O O . TYR A 1 75 ? -11.760 1.417 -4.211 1.00 94.62 75 TYR A O 1
ATOM 603 N N . LEU A 1 76 ? -13.763 0.391 -4.089 1.00 94.38 76 LEU A N 1
ATOM 604 C CA . LEU A 1 76 ? -13.261 -0.977 -4.050 1.00 94.38 76 LEU A CA 1
ATOM 605 C C . LEU A 1 76 ? -13.512 -1.595 -5.421 1.00 94.38 76 LEU A C 1
ATOM 607 O O . LEU A 1 76 ? -14.646 -1.604 -5.898 1.00 94.38 76 LEU A O 1
ATOM 611 N N . VAL A 1 77 ? -12.453 -2.080 -6.060 1.00 93.62 77 VAL A N 1
ATOM 612 C CA . VAL A 1 77 ? -12.514 -2.656 -7.406 1.00 93.62 77 VAL A CA 1
ATOM 613 C C . VAL A 1 77 ? -11.951 -4.068 -7.403 1.00 93.62 77 VAL A C 1
ATOM 615 O O . VAL A 1 77 ? -11.062 -4.390 -6.613 1.00 93.62 77 VAL A O 1
ATOM 618 N N . LYS A 1 78 ? -12.455 -4.900 -8.315 1.00 93.19 78 LYS A N 1
ATOM 619 C CA . LYS A 1 78 ? -11.885 -6.210 -8.626 1.00 93.19 78 LYS A CA 1
ATOM 620 C C . LYS A 1 78 ? -11.152 -6.121 -9.968 1.00 93.19 78 LYS A C 1
ATOM 622 O O . LYS A 1 78 ? -11.754 -5.627 -10.924 1.00 93.19 78 LYS A O 1
ATOM 627 N N . PRO A 1 79 ? -9.888 -6.565 -10.063 1.00 90.19 79 PRO A N 1
ATOM 628 C CA . PRO A 1 79 ? -9.189 -6.645 -11.338 1.00 90.19 79 PRO A CA 1
ATOM 629 C C . PRO A 1 79 ? -9.945 -7.507 -12.354 1.00 90.19 79 PRO A C 1
ATOM 631 O O . PRO A 1 79 ? -10.452 -8.580 -12.022 1.00 90.19 79 PRO A O 1
ATOM 634 N N . ILE A 1 80 ? -10.007 -7.024 -13.593 1.00 86.75 80 ILE A N 1
ATOM 635 C CA . ILE A 1 80 ? -10.490 -7.781 -14.747 1.00 86.75 80 ILE A CA 1
ATOM 636 C C . ILE A 1 80 ? -9.234 -8.412 -15.342 1.00 86.75 80 ILE A C 1
ATOM 638 O O . ILE A 1 80 ? -8.432 -7.707 -15.951 1.00 86.75 80 ILE A O 1
ATOM 642 N N . ILE A 1 81 ? -8.993 -9.681 -15.033 1.00 65.38 81 ILE A N 1
ATOM 643 C CA . ILE A 1 81 ? -7.906 -10.456 -15.644 1.00 65.38 81 ILE A CA 1
ATOM 644 C C . ILE A 1 81 ? -8.349 -10.869 -17.045 1.00 65.38 81 ILE A C 1
ATOM 646 O O . ILE A 1 81 ? -9.524 -11.288 -17.167 1.00 65.38 81 ILE A O 1
#

Secondary structure (DSSP, 8-state):
-HHHHHHHHHHHHHHHHHHHHHHTT----------SEEEEEEEETTEEEEEEEES---S-SSSEEE--STTS--EEE----